Protein AF-A0A150KHQ8-F1 (afdb_monomer_lite)

Organism: Heyndrickxia coagulans (NCBI:txid1398)

Structure (mmCIF, N/CA/C/O backbone):
data_AF-A0A150KHQ8-F1
#
_entry.id   AF-A0A150KHQ8-F1
#
loop_
_atom_site.group_PDB
_atom_site.id
_atom_site.type_symbol
_atom_site.label_atom_id
_atom_site.label_alt_id
_atom_site.label_comp_id
_atom_site.label_asym_id
_atom_site.label_entity_id
_atom_site.label_seq_id
_atom_site.pdbx_PDB_ins_code
_atom_site.Cartn_x
_atom_site.Cartn_y
_atom_site.Cartn_z
_atom_site.occupancy
_atom_site.B_iso_or_equiv
_atom_site.auth_seq_id
_atom_site.auth_comp_id
_atom_site.auth_asym_id
_atom_site.auth_atom_id
_atom_site.pdbx_PDB_model_num
ATOM 1 N N . MET A 1 1 ? -3.152 9.093 1.649 1.00 86.44 1 MET A N 1
ATOM 2 C CA . MET A 1 1 ? -2.339 8.456 0.598 1.00 86.44 1 MET A CA 1
ATOM 3 C C . MET A 1 1 ? -2.968 7.145 0.137 1.00 86.44 1 MET A C 1
ATOM 5 O O . MET A 1 1 ? -3.649 7.178 -0.872 1.00 86.44 1 MET A O 1
ATOM 9 N N . LEU A 1 2 ? -2.891 6.057 0.920 1.00 91.19 2 LEU A N 1
ATOM 10 C CA . LEU A 1 2 ? -3.545 4.762 0.625 1.00 91.19 2 LEU A CA 1
ATOM 11 C C . LEU A 1 2 ? -5.001 4.886 0.155 1.00 91.19 2 LEU A C 1
ATOM 13 O O . LEU A 1 2 ? -5.354 4.401 -0.913 1.00 91.19 2 LEU A O 1
ATOM 17 N N . TYR A 1 3 ? -5.830 5.603 0.918 1.00 94.12 3 TYR A N 1
ATOM 18 C CA . TYR A 1 3 ? -7.238 5.791 0.562 1.00 94.12 3 TYR A CA 1
ATOM 19 C C . TYR A 1 3 ? -7.454 6.590 -0.724 1.00 94.12 3 TYR A C 1
ATOM 21 O O . TYR A 1 3 ? -8.428 6.334 -1.415 1.00 94.12 3 TYR A O 1
ATOM 29 N N . ARG A 1 4 ? -6.533 7.491 -1.097 1.00 96.81 4 ARG A N 1
ATOM 30 C CA . ARG A 1 4 ? -6.622 8.200 -2.384 1.00 96.81 4 ARG A CA 1
ATOM 31 C C . ARG A 1 4 ? -6.484 7.211 -3.541 1.00 96.81 4 ARG A C 1
ATOM 33 O O . ARG A 1 4 ? -7.241 7.288 -4.499 1.00 96.81 4 ARG A O 1
ATOM 40 N N . VAL A 1 5 ? -5.568 6.247 -3.418 1.00 97.25 5 VAL A N 1
ATOM 41 C CA . VAL A 1 5 ? -5.387 5.185 -4.418 1.00 97.25 5 VAL A CA 1
ATOM 42 C C . VAL A 1 5 ? -6.581 4.231 -4.451 1.00 97.25 5 VAL A C 1
ATOM 44 O O . VAL A 1 5 ? -7.099 3.908 -5.515 1.00 97.25 5 VAL A O 1
ATOM 47 N N . LEU A 1 6 ? -7.078 3.816 -3.284 1.00 95.31 6 LEU A N 1
ATOM 48 C CA . LEU A 1 6 ? -8.222 2.902 -3.197 1.00 95.31 6 LEU A CA 1
ATOM 49 C C . LEU A 1 6 ? -9.546 3.523 -3.665 1.00 95.31 6 LEU A C 1
ATOM 51 O O . LEU A 1 6 ? -10.412 2.791 -4.142 1.00 95.31 6 LEU A O 1
ATOM 55 N N . ASN A 1 7 ? -9.692 4.843 -3.547 1.00 96.69 7 ASN A N 1
ATOM 56 C CA . ASN A 1 7 ? -10.868 5.592 -3.991 1.00 96.69 7 ASN A CA 1
ATOM 57 C C . ASN A 1 7 ? -10.783 6.051 -5.455 1.00 96.69 7 ASN A C 1
ATOM 59 O O . ASN A 1 7 ? -11.632 6.828 -5.885 1.00 96.69 7 ASN A O 1
ATOM 63 N N . ASP A 1 8 ? -9.766 5.622 -6.211 1.00 96.81 8 ASP A N 1
ATOM 64 C CA . ASP A 1 8 ? -9.518 6.079 -7.586 1.00 96.81 8 ASP A CA 1
ATOM 65 C C . ASP A 1 8 ? -9.281 7.604 -7.712 1.00 96.81 8 ASP A C 1
ATOM 67 O O . ASP A 1 8 ? -9.373 8.178 -8.795 1.00 96.81 8 ASP A O 1
ATOM 71 N N . GLU A 1 9 ? -8.925 8.277 -6.612 1.00 98.12 9 GLU A N 1
ATOM 72 C CA . GLU A 1 9 ? -8.521 9.693 -6.596 1.00 98.12 9 GLU A CA 1
ATOM 73 C C . GLU A 1 9 ? -7.059 9.877 -7.037 1.00 98.12 9 GLU A C 1
ATOM 75 O O . GLU A 1 9 ? -6.623 10.988 -7.345 1.00 98.12 9 GLU A O 1
ATOM 80 N N . SER A 1 10 ? -6.284 8.792 -7.026 1.00 97.75 10 SER A N 1
ATOM 81 C CA . SER A 1 10 ? -4.916 8.721 -7.524 1.00 97.75 10 SER A CA 1
ATOM 82 C C . SER A 1 10 ? -4.637 7.325 -8.076 1.00 97.75 10 SER A C 1
ATOM 84 O O . SER A 1 10 ? -5.115 6.334 -7.535 1.00 97.75 10 SER A O 1
ATOM 86 N N . ILE A 1 11 ? -3.855 7.225 -9.148 1.00 97.38 11 ILE A N 1
ATOM 87 C CA . ILE A 1 11 ? -3.445 5.926 -9.714 1.00 97.38 11 ILE A CA 1
ATOM 88 C C . ILE A 1 11 ? -2.183 5.369 -9.043 1.00 97.38 11 ILE A C 1
ATOM 90 O O . ILE A 1 11 ? -1.882 4.183 -9.177 1.00 97.38 11 ILE A O 1
ATOM 94 N N . TYR A 1 12 ? -1.436 6.237 -8.358 1.00 97.88 12 TYR A N 1
ATOM 95 C CA . TYR A 1 12 ? -0.152 5.937 -7.746 1.00 97.88 12 TYR A CA 1
ATOM 96 C C . TYR A 1 12 ? 0.153 6.948 -6.647 1.00 97.88 12 TYR A C 1
ATOM 98 O O . TYR A 1 12 ? -0.009 8.152 -6.842 1.00 97.88 12 TYR A O 1
ATOM 106 N N . GLU A 1 13 ? 0.656 6.474 -5.518 1.00 98.00 13 GLU A N 1
ATOM 107 C CA . GLU A 1 13 ? 1.243 7.335 -4.499 1.00 98.00 13 GLU A CA 1
ATOM 108 C C . GLU A 1 13 ? 2.508 6.693 -3.927 1.00 98.00 13 GLU A C 1
ATOM 110 O O . GLU A 1 13 ? 2.641 5.472 -3.932 1.00 98.00 13 GLU A O 1
ATOM 115 N N . GLU A 1 14 ? 3.392 7.509 -3.362 1.00 96.75 14 GLU A N 1
ATOM 116 C CA . GLU A 1 14 ? 4.661 7.060 -2.793 1.00 96.75 14 GLU A CA 1
ATOM 117 C C . GLU A 1 14 ? 4.906 7.708 -1.432 1.00 96.75 14 GLU A C 1
ATOM 119 O O . GLU A 1 14 ? 4.600 8.886 -1.224 1.00 96.75 14 GLU A O 1
ATOM 124 N N . CYS A 1 15 ? 5.448 6.936 -0.494 1.00 93.38 15 CYS A N 1
ATOM 125 C CA . CYS A 1 15 ? 5.861 7.435 0.809 1.00 93.38 15 CYS A CA 1
ATOM 126 C C . CYS A 1 15 ? 7.154 6.755 1.234 1.00 93.38 15 CYS A C 1
ATOM 128 O O . CYS A 1 15 ? 7.184 5.541 1.434 1.00 93.38 15 CYS A O 1
ATOM 130 N N . THR A 1 16 ? 8.191 7.559 1.435 1.00 94.31 16 THR A N 1
ATOM 131 C CA . THR A 1 16 ? 9.477 7.108 1.962 1.00 94.31 16 THR A CA 1
ATOM 132 C C . THR A 1 16 ? 9.582 7.477 3.433 1.00 94.31 16 THR A C 1
ATOM 134 O O . THR A 1 16 ? 9.565 8.653 3.803 1.00 94.31 16 THR A O 1
ATOM 137 N N . GLY A 1 17 ? 9.672 6.457 4.284 1.00 88.94 17 GLY A N 1
ATOM 138 C CA . GLY A 1 17 ? 10.086 6.594 5.674 1.00 88.94 17 GLY A CA 1
ATOM 139 C C . GLY A 1 17 ? 11.590 6.378 5.822 1.00 88.94 17 GLY A C 1
ATOM 140 O O . GLY A 1 17 ? 12.309 6.224 4.841 1.00 88.94 17 GLY A O 1
ATOM 141 N N . ASN A 1 18 ? 12.073 6.322 7.063 1.00 88.62 18 ASN A N 1
ATOM 142 C CA . ASN A 1 18 ? 13.491 6.044 7.311 1.00 88.62 18 ASN A CA 1
ATOM 143 C C . ASN A 1 18 ? 13.873 4.622 6.869 1.00 88.62 18 ASN A C 1
ATOM 145 O O . ASN A 1 18 ? 14.843 4.454 6.143 1.00 88.62 18 ASN A O 1
ATOM 149 N N . ASN A 1 19 ? 13.087 3.617 7.268 1.00 90.50 19 ASN A N 1
ATOM 150 C CA . ASN A 1 19 ? 13.442 2.208 7.061 1.00 90.50 19 ASN A CA 1
ATOM 151 C C . ASN A 1 19 ? 12.987 1.649 5.714 1.00 90.50 19 ASN A C 1
ATOM 153 O O . ASN A 1 19 ? 13.648 0.778 5.171 1.00 90.50 19 ASN A O 1
ATOM 157 N N . CYS A 1 20 ? 11.853 2.112 5.196 1.00 93.19 20 CYS A N 1
ATOM 158 C CA . CYS A 1 20 ? 11.297 1.574 3.966 1.00 93.19 20 CYS A CA 1
ATOM 159 C C . CYS A 1 20 ? 10.608 2.641 3.122 1.00 93.19 20 CYS A C 1
ATOM 161 O O . CYS A 1 20 ? 10.172 3.685 3.627 1.00 93.19 20 CYS A O 1
ATOM 163 N N . THR A 1 21 ? 10.485 2.335 1.837 1.00 94.75 21 THR A N 1
ATOM 164 C CA . THR A 1 21 ? 9.699 3.085 0.861 1.00 94.75 21 THR A CA 1
ATOM 165 C C . THR A 1 21 ? 8.494 2.261 0.435 1.00 94.75 21 THR A C 1
ATOM 167 O O . THR A 1 21 ? 8.600 1.054 0.241 1.00 94.75 21 THR A O 1
ATOM 170 N N . LEU A 1 22 ? 7.333 2.910 0.336 1.00 96.25 22 LEU A N 1
ATOM 171 C CA . LEU A 1 22 ? 6.083 2.303 -0.104 1.00 96.25 22 LEU A CA 1
ATOM 172 C C . LEU A 1 22 ? 5.671 2.901 -1.447 1.00 96.25 22 LEU A C 1
ATOM 174 O O . LEU A 1 22 ? 5.341 4.086 -1.511 1.00 96.25 22 LEU A O 1
ATOM 178 N N . GLU A 1 23 ? 5.588 2.060 -2.469 1.00 97.50 23 GLU A N 1
ATOM 179 C CA . GLU A 1 23 ? 5.051 2.388 -3.789 1.00 97.50 23 GLU A CA 1
ATOM 180 C C . GLU A 1 23 ? 3.632 1.821 -3.908 1.00 97.50 23 GLU A C 1
ATOM 182 O O . GLU A 1 23 ? 3.425 0.610 -4.013 1.00 97.50 23 GLU A O 1
ATOM 187 N N . ILE A 1 24 ? 2.619 2.681 -3.864 1.00 98.06 24 ILE A N 1
ATOM 188 C CA . ILE A 1 24 ? 1.224 2.275 -3.662 1.00 98.06 24 ILE A CA 1
ATOM 189 C C . ILE A 1 24 ? 0.448 2.362 -4.970 1.00 98.06 24 ILE A C 1
ATOM 191 O O . ILE A 1 24 ? 0.211 3.453 -5.490 1.00 98.06 24 ILE A O 1
ATOM 195 N N . LYS A 1 25 ? -0.015 1.212 -5.465 1.00 98.19 25 LYS A N 1
ATOM 196 C CA . LYS A 1 25 ? -0.972 1.098 -6.577 1.00 98.19 25 LYS A CA 1
ATOM 197 C C . LYS A 1 25 ? -2.290 0.520 -6.059 1.00 98.19 25 LYS A C 1
ATOM 199 O O . LYS A 1 25 ? -2.443 0.283 -4.868 1.00 98.19 25 LYS A O 1
ATOM 204 N N . LYS A 1 26 ? -3.287 0.375 -6.934 1.00 97.19 26 LYS A N 1
ATOM 205 C CA . LYS A 1 26 ? -4.642 -0.039 -6.529 1.00 97.19 26 LYS A CA 1
ATOM 206 C C . LYS A 1 26 ? -4.700 -1.460 -5.975 1.00 97.19 26 LYS A C 1
ATOM 208 O O . LYS A 1 26 ? -5.353 -1.694 -4.958 1.00 97.19 26 LYS A O 1
ATOM 213 N N . ASP A 1 27 ? -4.044 -2.381 -6.669 1.00 97.81 27 ASP A N 1
ATOM 214 C CA . ASP A 1 27 ? -4.111 -3.804 -6.346 1.00 97.81 27 ASP A CA 1
ATOM 215 C C . ASP A 1 27 ? -2.986 -4.209 -5.393 1.00 97.81 27 ASP A C 1
ATOM 217 O O . ASP A 1 27 ? -3.233 -4.915 -4.415 1.00 97.81 27 ASP A O 1
ATOM 221 N N . PHE A 1 28 ? -1.775 -3.705 -5.641 1.00 98.19 28 PHE A N 1
ATOM 222 C CA . PHE A 1 28 ? -0.578 -4.057 -4.888 1.00 98.19 28 PHE A CA 1
ATOM 223 C C . PHE A 1 28 ? 0.229 -2.831 -4.476 1.00 98.19 28 PHE A C 1
ATOM 225 O O . PHE A 1 28 ? 0.310 -1.832 -5.197 1.00 98.19 28 PHE A O 1
ATOM 232 N N . THR A 1 29 ? 0.869 -2.952 -3.322 1.00 97.94 29 THR A N 1
ATOM 233 C CA . THR A 1 29 ? 1.873 -2.026 -2.816 1.00 97.94 29 THR A CA 1
ATOM 234 C C . THR A 1 29 ? 3.216 -2.741 -2.795 1.00 97.94 29 THR A C 1
ATOM 236 O O . THR A 1 29 ? 3.298 -3.846 -2.255 1.00 97.94 29 THR A O 1
ATOM 239 N N . ASN A 1 30 ? 4.245 -2.109 -3.358 1.00 97.12 30 ASN A N 1
ATOM 240 C CA . ASN A 1 30 ? 5.624 -2.548 -3.178 1.00 97.12 30 ASN A CA 1
ATOM 241 C C . ASN A 1 30 ? 6.213 -1.875 -1.939 1.00 97.12 30 ASN A C 1
ATOM 243 O O . ASN A 1 30 ? 5.954 -0.693 -1.693 1.00 97.12 30 ASN A O 1
ATOM 247 N N . ILE A 1 31 ? 6.966 -2.628 -1.149 1.00 95.44 31 ILE A N 1
ATOM 248 C CA . ILE A 1 31 ? 7.654 -2.146 0.043 1.00 95.44 31 ILE A CA 1
ATOM 249 C C . ILE A 1 31 ? 9.120 -2.521 -0.100 1.00 95.44 31 ILE A C 1
ATOM 251 O O . ILE A 1 31 ? 9.454 -3.703 -0.082 1.00 95.44 31 ILE A O 1
ATOM 255 N N . THR A 1 32 ? 9.977 -1.516 -0.190 1.00 94.94 32 THR A N 1
ATOM 256 C CA . THR A 1 32 ? 11.423 -1.695 -0.347 1.00 94.94 32 THR A CA 1
ATOM 257 C C . THR A 1 32 ? 12.120 -1.296 0.945 1.00 94.94 32 THR A C 1
ATOM 259 O O . THR A 1 32 ? 11.810 -0.237 1.502 1.00 94.94 32 THR A O 1
ATOM 262 N N . ASP A 1 33 ? 13.039 -2.125 1.439 1.00 93.50 33 ASP A N 1
ATOM 263 C CA . ASP A 1 33 ? 13.942 -1.739 2.528 1.00 93.50 33 ASP A CA 1
ATOM 264 C C . ASP A 1 33 ? 14.979 -0.733 2.002 1.00 93.50 33 ASP A C 1
ATOM 266 O O . ASP A 1 33 ? 15.648 -0.975 1.002 1.00 93.50 33 ASP A O 1
ATOM 270 N N . ASN A 1 34 ? 15.112 0.416 2.664 1.00 91.38 34 ASN A N 1
ATOM 271 C CA . ASN A 1 34 ? 16.010 1.483 2.214 1.00 91.38 34 ASN A CA 1
ATOM 272 C C . ASN A 1 34 ? 17.494 1.210 2.523 1.00 91.38 34 ASN A C 1
ATOM 274 O O . ASN A 1 34 ? 18.355 1.966 2.070 1.00 91.38 34 ASN A O 1
ATOM 278 N N . TYR A 1 35 ? 17.793 0.216 3.358 1.00 89.44 35 TYR A N 1
ATOM 279 C CA . TYR A 1 35 ? 19.135 -0.096 3.850 1.00 89.44 35 TYR A CA 1
ATOM 280 C C . TYR A 1 35 ? 19.630 -1.477 3.430 1.00 89.44 35 TYR A C 1
ATOM 282 O O . TYR A 1 35 ? 20.773 -1.813 3.743 1.00 89.44 35 TYR A O 1
ATOM 290 N N . SER A 1 36 ? 18.795 -2.280 2.772 1.00 87.31 36 SER A N 1
ATOM 291 C CA . SER A 1 36 ? 19.246 -3.552 2.227 1.00 87.31 36 SER A CA 1
ATOM 292 C C . SER A 1 36 ? 20.112 -3.314 0.990 1.00 87.31 36 SER A C 1
ATOM 294 O O . SER A 1 36 ? 19.762 -2.526 0.114 1.00 87.31 36 SER A O 1
ATOM 296 N N . ASP A 1 37 ? 21.263 -3.986 0.943 1.00 75.69 37 ASP A N 1
ATOM 297 C CA . ASP A 1 37 ? 22.129 -4.030 -0.242 1.00 75.69 37 ASP A CA 1
ATOM 298 C C . ASP A 1 37 ? 21.610 -5.043 -1.285 1.00 75.69 37 ASP A C 1
ATOM 300 O O . ASP A 1 37 ? 22.068 -5.054 -2.430 1.00 75.69 37 ASP A O 1
ATOM 304 N N . GLU A 1 38 ? 20.673 -5.908 -0.887 1.00 77.25 38 GLU A N 1
ATOM 305 C CA . GLU A 1 38 ? 19.915 -6.792 -1.772 1.00 77.25 38 GLU A CA 1
ATOM 306 C C . GLU A 1 38 ? 18.555 -6.136 -2.056 1.00 77.25 38 GLU A C 1
ATOM 308 O O . GLU A 1 38 ? 18.017 -5.455 -1.183 1.00 77.25 38 GLU A O 1
ATOM 313 N N . ASP A 1 39 ? 17.999 -6.322 -3.261 1.00 67.69 39 ASP A N 1
ATOM 314 C CA . ASP A 1 39 ? 16.661 -5.830 -3.640 1.00 67.69 39 ASP A CA 1
ATOM 315 C C . ASP A 1 39 ? 15.566 -6.604 -2.864 1.00 67.69 39 ASP A C 1
ATOM 317 O O . ASP A 1 39 ? 14.775 -7.367 -3.427 1.00 67.69 39 ASP A O 1
ATOM 321 N N . ASP A 1 40 ? 15.561 -6.457 -1.538 1.00 81.25 40 ASP A N 1
ATOM 322 C CA . ASP A 1 40 ? 14.603 -7.053 -0.618 1.00 81.25 40 ASP A CA 1
ATOM 323 C C . ASP A 1 40 ? 13.295 -6.266 -0.711 1.00 81.25 40 ASP A C 1
ATOM 325 O O . ASP A 1 40 ? 13.046 -5.270 -0.020 1.00 81.25 40 ASP A O 1
ATOM 329 N N . GLU A 1 41 ? 12.457 -6.733 -1.629 1.00 86.56 41 GLU A N 1
ATOM 330 C CA . GLU A 1 41 ? 11.128 -6.208 -1.882 1.00 86.56 41 GLU A CA 1
ATOM 331 C C . GLU A 1 41 ? 10.052 -7.101 -1.258 1.00 86.56 41 GLU A C 1
ATOM 333 O O . GLU A 1 41 ? 10.054 -8.331 -1.365 1.00 86.56 41 GLU A O 1
ATOM 338 N N . CYS A 1 42 ? 9.068 -6.461 -0.633 1.00 93.38 42 CYS A N 1
ATOM 339 C CA . CYS A 1 42 ? 7.844 -7.096 -0.178 1.00 93.38 42 CYS A CA 1
ATOM 340 C C . CYS A 1 42 ? 6.660 -6.546 -0.972 1.00 93.38 42 CYS A C 1
ATOM 342 O O . CYS A 1 42 ? 6.334 -5.361 -0.896 1.00 93.38 42 CYS A O 1
ATOM 344 N N . ILE A 1 43 ? 5.975 -7.431 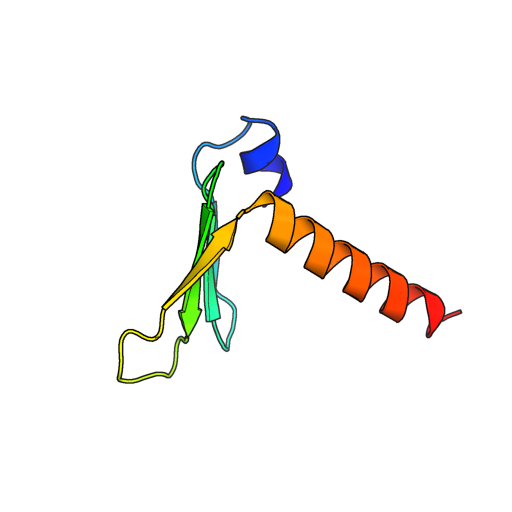-1.695 1.00 96.88 43 ILE A N 1
ATOM 345 C CA . ILE A 1 43 ? 4.758 -7.098 -2.436 1.00 96.88 43 ILE A CA 1
ATOM 346 C C . ILE A 1 43 ? 3.552 -7.594 -1.642 1.00 96.88 43 ILE A C 1
ATOM 348 O O . ILE A 1 43 ? 3.445 -8.780 -1.328 1.00 96.88 43 ILE A O 1
ATOM 352 N N . ILE A 1 44 ? 2.618 -6.690 -1.355 1.00 97.75 44 ILE A N 1
ATOM 353 C CA . ILE A 1 44 ? 1.394 -6.982 -0.601 1.00 97.75 44 ILE A CA 1
ATOM 354 C C . ILE A 1 44 ? 0.172 -6.406 -1.313 1.00 97.75 44 ILE A C 1
ATOM 356 O O . ILE A 1 44 ? 0.255 -5.353 -1.947 1.00 97.75 44 ILE A O 1
ATOM 360 N N . GLU A 1 45 ? -0.987 -7.059 -1.197 1.00 98.19 45 GLU A N 1
ATOM 361 C CA . GLU A 1 45 ? -2.240 -6.456 -1.652 1.00 98.19 45 GLU A CA 1
ATOM 362 C C . GLU A 1 45 ? -2.496 -5.146 -0.898 1.00 98.19 45 GLU A C 1
ATOM 364 O O . GLU A 1 45 ? -2.482 -5.091 0.336 1.00 98.19 45 GLU A O 1
ATOM 369 N N . THR A 1 46 ? -2.816 -4.073 -1.615 1.00 97.50 46 THR A N 1
ATOM 370 C CA . THR A 1 46 ? -3.005 -2.747 -1.002 1.00 97.50 46 THR A CA 1
ATOM 371 C C . THR A 1 46 ? -4.128 -2.756 0.034 1.00 97.50 46 THR A C 1
ATOM 373 O O . THR A 1 46 ? -4.047 -2.092 1.068 1.00 97.50 46 THR A O 1
ATOM 376 N N . LYS A 1 47 ? -5.167 -3.568 -0.192 1.00 96.88 47 LYS A N 1
ATOM 377 C CA . LYS A 1 47 ? -6.263 -3.767 0.767 1.00 96.88 47 LYS A CA 1
ATOM 378 C C . LYS A 1 47 ? -5.835 -4.547 2.009 1.00 96.88 47 LYS A C 1
ATOM 380 O O . LYS A 1 47 ? -6.390 -4.315 3.081 1.00 96.88 47 LYS A O 1
ATOM 385 N N . GLU A 1 48 ? -4.890 -5.472 1.888 1.00 97.81 48 GLU A N 1
ATOM 386 C CA . GLU A 1 48 ? -4.343 -6.202 3.032 1.00 97.81 48 GLU A CA 1
ATOM 387 C C . GLU A 1 48 ? -3.476 -5.285 3.897 1.00 97.81 48 GLU A C 1
ATOM 389 O O . GLU A 1 48 ? -3.658 -5.244 5.115 1.00 97.81 48 GLU A O 1
ATOM 394 N N . LEU A 1 49 ? -2.633 -4.457 3.274 1.00 96.44 49 LEU A N 1
ATOM 395 C CA . LEU A 1 49 ? -1.842 -3.449 3.980 1.00 96.44 49 LEU A CA 1
ATOM 396 C C . LEU A 1 49 ? -2.724 -2.500 4.810 1.00 96.44 49 LEU A C 1
ATOM 398 O O . LEU A 1 49 ? -2.400 -2.210 5.962 1.00 96.44 49 LEU A O 1
ATOM 402 N N . VAL A 1 50 ? -3.869 -2.059 4.271 1.00 96.25 50 VAL A N 1
ATOM 403 C CA . VAL A 1 50 ? -4.839 -1.248 5.031 1.00 96.25 50 VAL A CA 1
ATOM 404 C C . VAL A 1 50 ? -5.326 -1.979 6.279 1.00 96.25 50 VAL A C 1
ATOM 406 O O . VAL A 1 50 ? -5.276 -1.405 7.365 1.00 96.25 50 VAL A O 1
ATOM 409 N N . LYS A 1 51 ? -5.725 -3.252 6.161 1.00 96.88 51 LYS A N 1
ATOM 410 C CA . LYS A 1 51 ? -6.188 -4.044 7.314 1.00 96.88 51 LYS A CA 1
ATOM 411 C C . LYS A 1 51 ? -5.112 -4.156 8.389 1.00 96.88 51 LYS A C 1
ATOM 413 O O . LYS A 1 51 ? -5.416 -4.035 9.573 1.00 96.88 51 LYS A O 1
ATOM 418 N N . ILE A 1 52 ? -3.855 -4.364 7.992 1.00 95.88 52 ILE A N 1
ATOM 419 C CA . ILE A 1 52 ? -2.724 -4.409 8.924 1.00 95.88 52 ILE A CA 1
ATOM 420 C C . ILE A 1 52 ? -2.629 -3.077 9.681 1.00 95.88 52 ILE A C 1
ATOM 422 O O . ILE A 1 52 ? -2.648 -3.073 10.912 1.00 95.88 52 ILE A O 1
ATOM 426 N N . ILE A 1 53 ? -2.610 -1.943 8.974 1.00 93.69 53 ILE A N 1
ATOM 427 C CA . ILE A 1 53 ? -2.541 -0.602 9.582 1.00 93.69 53 ILE A CA 1
ATOM 428 C C . ILE A 1 53 ? -3.719 -0.350 10.536 1.00 93.69 53 ILE A C 1
ATOM 430 O O . ILE A 1 53 ? -3.525 0.189 11.629 1.00 93.69 53 ILE A O 1
ATOM 434 N N . GLU A 1 54 ? -4.933 -0.749 10.161 1.00 95.31 54 GLU A N 1
ATOM 435 C CA . GLU A 1 54 ? -6.132 -0.608 10.994 1.00 95.31 54 GLU A CA 1
ATOM 436 C C . GLU A 1 54 ? -6.047 -1.441 12.279 1.00 95.31 54 GLU A C 1
ATOM 438 O O . GLU A 1 54 ? -6.378 -0.938 13.359 1.00 95.31 54 GLU A O 1
ATOM 443 N N . LEU A 1 55 ? -5.561 -2.685 12.196 1.00 96.69 55 LEU A N 1
ATOM 444 C CA . LEU A 1 55 ? -5.35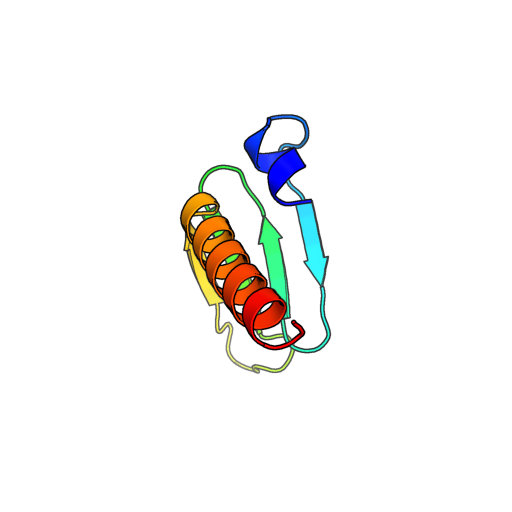0 -3.554 13.359 1.00 96.69 55 LEU A CA 1
ATOM 445 C C . LEU A 1 55 ? -4.327 -2.950 14.328 1.00 96.69 55 LEU A C 1
ATOM 447 O O . LEU A 1 55 ? -4.589 -2.876 15.533 1.00 96.69 55 LEU A O 1
ATOM 451 N N . TRP A 1 56 ? -3.198 -2.459 13.810 1.00 95.12 56 TRP A N 1
ATOM 452 C CA . TRP A 1 56 ? -2.176 -1.783 14.615 1.00 95.12 56 TRP A CA 1
ATOM 453 C C . TRP A 1 56 ? -2.714 -0.513 15.272 1.00 95.12 56 TRP A C 1
ATOM 455 O O . TRP A 1 56 ? -2.565 -0.327 16.480 1.00 95.12 56 TRP A O 1
ATOM 465 N N . THR A 1 57 ? -3.402 0.332 14.505 1.00 94.00 57 THR A N 1
ATOM 466 C CA . THR A 1 57 ? -3.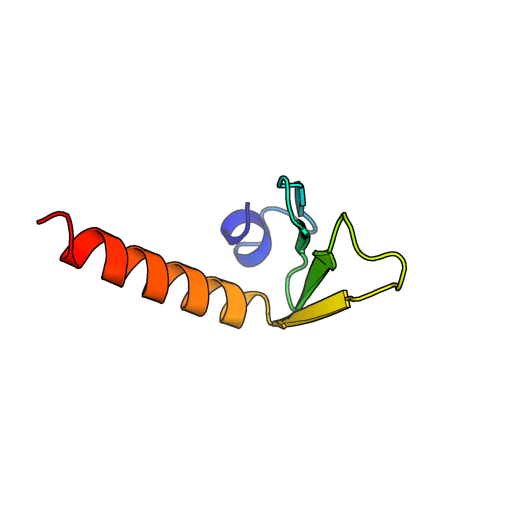992 1.582 15.004 1.00 94.00 57 THR A CA 1
ATOM 467 C C . THR A 1 57 ? -5.025 1.310 16.096 1.00 94.00 57 THR A C 1
ATOM 469 O O . THR A 1 57 ? -5.005 1.943 17.151 1.00 94.00 57 THR A O 1
ATOM 472 N N . THR A 1 58 ? -5.892 0.315 15.891 1.00 95.75 58 THR A N 1
ATOM 473 C CA . THR A 1 58 ? -6.881 -0.120 16.887 1.00 95.75 58 THR A CA 1
ATOM 474 C C . THR A 1 58 ? -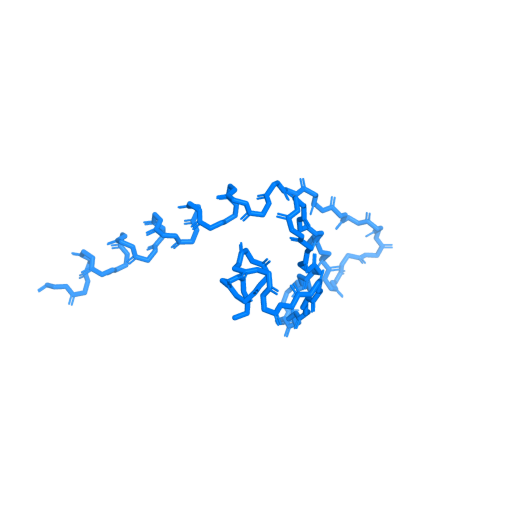6.204 -0.576 18.175 1.00 95.75 58 THR A C 1
ATOM 476 O O . THR A 1 58 ? -6.611 -0.174 19.267 1.00 95.75 58 THR A O 1
ATOM 479 N N . LYS A 1 59 ? -5.135 -1.374 18.063 1.00 95.38 59 LYS A N 1
ATOM 480 C CA . LYS A 1 59 ? -4.365 -1.841 19.218 1.00 95.38 59 LYS A CA 1
ATOM 481 C C . LYS A 1 59 ? -3.730 -0.678 19.982 1.00 95.38 59 LYS A C 1
ATOM 483 O O . LYS A 1 59 ? -3.886 -0.620 21.200 1.00 95.38 59 LYS A O 1
ATOM 488 N N . ILE A 1 60 ? -3.082 0.262 19.298 1.00 94.88 60 ILE A N 1
ATOM 489 C CA . ILE A 1 60 ? -2.467 1.447 19.920 1.00 94.88 60 ILE A CA 1
ATOM 490 C C . ILE A 1 60 ? -3.524 2.291 20.645 1.00 94.88 60 ILE A C 1
ATOM 492 O O . ILE A 1 60 ? -3.357 2.632 21.815 1.00 94.88 60 ILE A O 1
ATOM 496 N N . ASN A 1 61 ? -4.656 2.555 19.995 1.00 92.50 61 ASN A N 1
ATOM 497 C CA . ASN A 1 61 ? -5.747 3.335 20.583 1.00 92.50 61 ASN A CA 1
ATOM 498 C C . ASN A 1 61 ? -6.396 2.645 21.793 1.00 92.50 61 ASN A C 1
ATOM 500 O O . ASN A 1 61 ? -6.946 3.323 22.656 1.00 92.5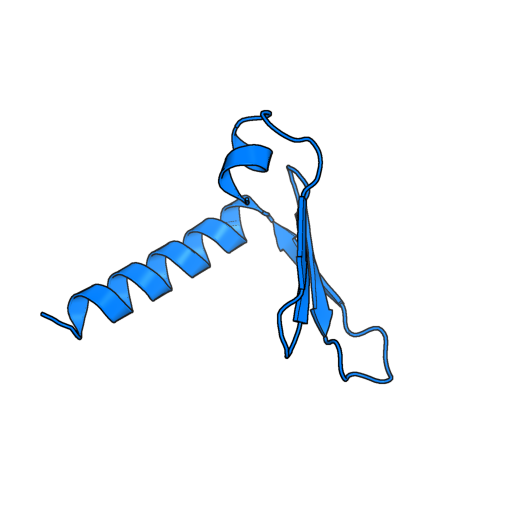0 61 ASN A O 1
ATOM 504 N N . SER A 1 62 ? -6.340 1.312 21.869 1.00 90.88 62 SER A N 1
ATOM 505 C CA . SER A 1 62 ? -6.803 0.562 23.042 1.00 90.88 62 SER A CA 1
ATOM 506 C C . SER A 1 62 ? -5.852 0.647 24.240 1.00 90.88 62 SER A C 1
ATOM 508 O O . SER A 1 62 ? -6.306 0.499 25.366 1.00 90.88 62 SER A O 1
ATOM 510 N N . ILE A 1 63 ? -4.555 0.876 24.003 1.00 88.50 63 ILE A N 1
ATOM 511 C CA . ILE A 1 63 ? -3.527 0.994 25.051 1.00 88.50 63 ILE A CA 1
ATOM 512 C C . ILE A 1 63 ? -3.494 2.413 25.630 1.00 88.50 63 ILE A C 1
ATOM 514 O O . ILE A 1 63 ? -3.233 2.589 26.813 1.00 88.50 63 ILE A O 1
ATOM 518 N N . ASN A 1 64 ? -3.771 3.422 24.802 1.00 75.94 64 ASN A N 1
ATOM 519 C CA . ASN A 1 64 ? -3.724 4.836 25.186 1.00 75.94 64 ASN A CA 1
ATOM 520 C C . ASN A 1 64 ? -5.037 5.358 25.815 1.00 75.94 64 ASN A C 1
ATOM 522 O O . ASN A 1 64 ? -5.231 6.572 25.889 1.00 75.94 64 ASN A O 1
ATOM 526 N N . LYS A 1 65 ? -5.947 4.463 26.218 1.00 56.41 65 LYS A N 1
ATOM 527 C CA . LYS A 1 65 ? -7.188 4.763 26.950 1.00 56.41 65 LYS A CA 1
ATO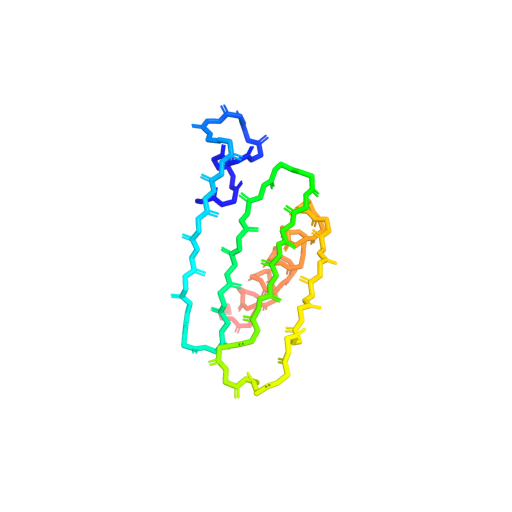M 528 C C . LYS A 1 65 ? -7.039 4.388 28.416 1.00 56.41 65 LYS A C 1
ATOM 530 O O . LYS A 1 65 ? -7.555 5.163 29.247 1.00 56.41 65 LYS A O 1
#

Secondary structure (DSSP, 8-state):
-HHHHHTTS-S-EEEE-SSEEEEE-SSEEEEEESS-SS--EEEEEHHHHHHHHHHHHHHHHHH--

Radius of gyration: 13.26 Å; chains: 1; bounding box: 33×17×37 Å

pLDDT: mean 92.8, std 7.62, range [56.41, 98.19]

Sequence (65 aa):
MLYRVLNDESIYEECTGNNCTLEIKKDFTNITDNYSDEDDECIIETKELVKIIELWTTKINSINK

Foldseek 3Di:
DLVCQCVVVDQWDWDDDPQWIWTDGNQWIWIAGPPDPDRDIDIDGSVVVVVVVVVVVVVVVVVVD